Protein AF-A0A931HJ89-F1 (afdb_monomer_lite)

Structure (mmCIF, N/CA/C/O backbone):
data_AF-A0A931HJ89-F1
#
_entry.id   AF-A0A931HJ89-F1
#
loop_
_ato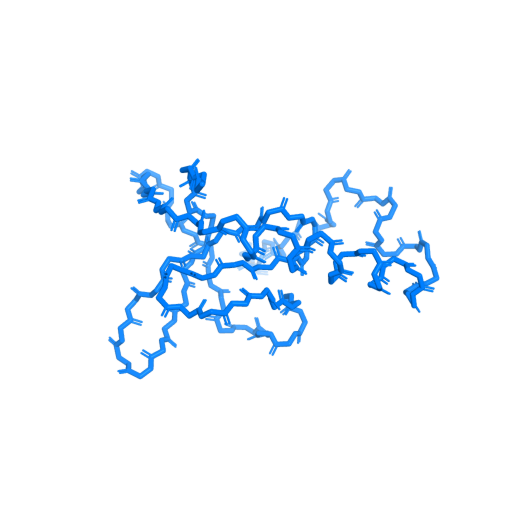m_site.group_PDB
_atom_site.id
_atom_site.type_symbol
_atom_site.label_atom_id
_atom_site.label_alt_id
_atom_site.label_comp_id
_atom_site.label_asym_id
_atom_site.label_entity_id
_atom_site.label_seq_id
_atom_site.pdbx_PDB_ins_code
_atom_site.Cartn_x
_atom_site.Cartn_y
_atom_site.Cartn_z
_atom_site.occupancy
_atom_site.B_iso_or_equiv
_atom_site.auth_seq_id
_atom_site.auth_comp_id
_atom_site.auth_asym_id
_atom_site.auth_atom_id
_atom_site.pdbx_PDB_model_num
ATOM 1 N N . MET A 1 1 ? -9.819 5.964 -12.951 1.00 80.69 1 MET A N 1
ATOM 2 C CA . MET A 1 1 ? -9.740 5.705 -11.499 1.00 80.69 1 MET A CA 1
ATOM 3 C C . MET A 1 1 ? -10.097 4.246 -11.298 1.00 80.69 1 MET A C 1
ATOM 5 O O . MET A 1 1 ? -11.020 3.782 -11.963 1.00 80.69 1 MET A O 1
ATOM 9 N N . ILE A 1 2 ? -9.408 3.530 -10.410 1.00 81.56 2 ILE A N 1
ATOM 10 C CA . ILE A 1 2 ? -9.686 2.116 -10.115 1.00 81.56 2 ILE A CA 1
ATOM 11 C C . ILE A 1 2 ? -10.160 1.949 -8.673 1.00 81.56 2 ILE A C 1
ATOM 13 O O . ILE A 1 2 ? -9.746 2.700 -7.794 1.00 81.56 2 ILE A O 1
ATOM 17 N N . LYS A 1 3 ? -11.020 0.961 -8.423 1.00 86.38 3 LYS A N 1
ATOM 18 C CA . LYS A 1 3 ? -11.432 0.575 -7.071 1.00 86.38 3 LYS A CA 1
ATOM 19 C C . LYS A 1 3 ? -10.625 -0.641 -6.639 1.00 86.38 3 LYS A C 1
ATOM 21 O O . LYS A 1 3 ? -10.535 -1.601 -7.400 1.00 86.38 3 LYS A O 1
ATOM 26 N N . VAL A 1 4 ? -10.069 -0.602 -5.434 1.00 84.44 4 VAL A N 1
ATOM 27 C CA . VAL A 1 4 ? -9.220 -1.674 -4.902 1.00 84.44 4 VAL A CA 1
ATOM 28 C C . VAL A 1 4 ? -9.618 -2.049 -3.485 1.00 84.44 4 VAL A C 1
ATOM 30 O O . VAL A 1 4 ? -10.179 -1.232 -2.750 1.00 84.44 4 VAL A O 1
ATOM 33 N N . ASP A 1 5 ? -9.306 -3.283 -3.099 1.00 88.75 5 ASP A N 1
ATOM 34 C CA . ASP A 1 5 ? -9.353 -3.708 -1.705 1.00 88.75 5 ASP A CA 1
ATOM 35 C C . ASP A 1 5 ? -8.119 -3.179 -0.959 1.00 88.75 5 ASP A C 1
ATOM 37 O O . ASP A 1 5 ? -6.985 -3.230 -1.448 1.00 88.75 5 ASP A O 1
ATOM 41 N N . ALA A 1 6 ? -8.340 -2.675 0.251 1.00 89.62 6 ALA A N 1
ATOM 42 C CA . ALA A 1 6 ? -7.268 -2.349 1.172 1.00 89.62 6 ALA A CA 1
ATOM 43 C C . ALA A 1 6 ? -6.614 -3.643 1.670 1.00 89.62 6 ALA A C 1
ATOM 45 O O . ALA A 1 6 ? -7.287 -4.598 2.054 1.00 89.62 6 ALA A O 1
ATOM 46 N N . THR A 1 7 ? -5.287 -3.659 1.688 1.00 87.81 7 THR A N 1
ATOM 47 C CA . THR A 1 7 ? -4.483 -4.780 2.190 1.00 87.81 7 THR A CA 1
ATOM 48 C C . THR A 1 7 ? -3.882 -4.462 3.557 1.00 87.81 7 THR A C 1
ATOM 50 O O . THR A 1 7 ? -3.677 -5.357 4.381 1.00 87.81 7 THR A O 1
ATOM 53 N N . HIS A 1 8 ? -3.641 -3.178 3.827 1.00 89.38 8 HIS A N 1
ATOM 54 C CA . HIS A 1 8 ? -3.026 -2.682 5.050 1.00 89.38 8 HIS A CA 1
ATOM 55 C C . HIS A 1 8 ? -3.743 -1.423 5.554 1.00 89.38 8 HIS A C 1
ATOM 57 O O . HIS A 1 8 ? -4.574 -0.818 4.872 1.00 89.38 8 HIS A O 1
ATOM 63 N N . ILE A 1 9 ? -3.398 -1.033 6.773 1.00 89.56 9 ILE A N 1
ATOM 64 C CA . ILE A 1 9 ? -3.752 0.232 7.401 1.00 89.56 9 ILE A CA 1
ATOM 65 C C . ILE A 1 9 ? -2.481 0.895 7.918 1.00 89.56 9 ILE A C 1
ATOM 67 O O . ILE A 1 9 ? -1.559 0.219 8.375 1.00 89.56 9 ILE A O 1
ATOM 71 N N . THR A 1 10 ? -2.428 2.216 7.861 1.00 88.44 10 THR A N 1
ATOM 72 C CA . THR A 1 10 ? -1.379 3.005 8.510 1.00 88.44 10 THR A CA 1
ATOM 73 C C . THR A 1 10 ? -2.013 4.092 9.360 1.00 88.44 10 THR A C 1
ATOM 75 O O . THR A 1 10 ? -3.128 4.528 9.076 1.00 88.44 10 THR A O 1
ATOM 78 N N . THR A 1 11 ? -1.330 4.509 10.422 1.00 83.31 11 THR A N 1
ATOM 79 C CA . THR A 1 11 ? -1.775 5.633 11.246 1.00 83.31 11 THR A CA 1
ATOM 80 C C . THR A 1 11 ? -0.965 6.856 10.862 1.00 83.31 11 THR A C 1
ATOM 82 O O . THR A 1 11 ? 0.247 6.889 11.071 1.00 83.31 11 THR A O 1
ATOM 85 N N . HIS A 1 12 ? -1.629 7.875 10.328 1.00 71.25 12 HIS A N 1
ATOM 86 C CA . HIS A 1 12 ? -0.996 9.153 10.038 1.00 71.25 12 HIS A CA 1
ATOM 87 C C . HIS A 1 12 ? -1.728 10.259 10.791 1.00 71.25 12 HIS A C 1
ATOM 89 O O . HIS A 1 12 ? -2.932 10.424 10.631 1.00 71.25 12 HIS A O 1
ATOM 95 N N . LEU A 1 13 ? -1.002 10.995 11.640 1.00 63.88 13 LEU A N 1
ATOM 96 C CA . LEU A 1 13 ? -1.518 12.149 12.392 1.00 63.88 13 LEU A CA 1
ATOM 97 C C . LEU A 1 13 ? -2.902 11.911 13.032 1.00 63.88 13 LEU A C 1
ATOM 99 O O . LEU A 1 13 ? -3.751 12.791 12.990 1.00 63.88 13 LEU A O 1
ATOM 103 N N . THR A 1 14 ? -3.101 10.737 13.648 1.00 67.00 14 THR A N 1
ATOM 104 C CA . THR A 1 14 ? -4.326 10.257 14.336 1.00 67.00 14 THR A CA 1
ATOM 105 C C . THR A 1 14 ? -5.419 9.609 13.478 1.00 67.00 14 THR A C 1
ATOM 107 O O . THR A 1 14 ? -6.339 9.017 14.042 1.00 67.00 14 THR A O 1
ATOM 110 N N . GLU A 1 15 ? -5.293 9.597 12.151 1.00 79.88 15 GLU A N 1
ATOM 111 C CA . GLU A 1 15 ? -6.261 8.939 11.268 1.00 79.88 15 GLU A CA 1
ATOM 112 C C . GLU A 1 15 ? -5.760 7.578 10.774 1.00 79.88 15 GLU A C 1
ATOM 114 O O . GLU A 1 15 ? -4.586 7.400 10.434 1.00 79.88 15 GLU A O 1
ATOM 119 N N . ASN A 1 16 ? -6.675 6.604 10.727 1.00 85.50 16 ASN A N 1
ATOM 120 C CA . ASN A 1 16 ? -6.426 5.320 10.082 1.00 85.50 16 ASN A CA 1
ATOM 121 C C . ASN A 1 16 ? -6.620 5.471 8.579 1.00 85.50 16 ASN A C 1
ATOM 123 O O . ASN A 1 16 ? -7.738 5.678 8.107 1.00 85.50 16 ASN A O 1
ATOM 127 N N . VAL A 1 17 ? -5.536 5.300 7.841 1.00 90.31 17 VAL A N 1
ATOM 128 C CA . VAL A 1 17 ? -5.504 5.428 6.391 1.00 90.31 17 VAL A CA 1
ATOM 129 C C . VAL A 1 17 ? -5.440 4.043 5.778 1.00 90.31 17 VAL A C 1
ATOM 131 O O . VAL A 1 17 ? -4.626 3.207 6.179 1.00 90.31 17 VAL A O 1
ATOM 134 N N . LEU A 1 18 ? -6.321 3.796 4.811 1.00 91.81 18 LEU A N 1
ATOM 135 C CA . LEU A 1 18 ? -6.323 2.552 4.057 1.00 91.81 18 LEU A CA 1
ATOM 136 C C . LEU A 1 18 ? -5.150 2.534 3.089 1.00 91.81 18 LEU A C 1
ATOM 138 O O . LEU A 1 18 ? -4.828 3.537 2.450 1.00 91.81 18 LEU A O 1
ATOM 142 N N . VAL A 1 19 ? -4.526 1.370 2.986 1.00 91.00 19 VAL A N 1
ATOM 143 C CA . VAL A 1 19 ? -3.369 1.148 2.133 1.00 91.00 19 VAL A CA 1
ATOM 144 C C . VAL A 1 19 ? -3.636 -0.072 1.268 1.00 91.00 19 VAL A C 1
ATOM 146 O O . VAL A 1 19 ? -4.075 -1.113 1.757 1.00 91.00 19 VAL A O 1
ATOM 149 N N . CYS A 1 20 ? -3.357 0.050 -0.022 1.00 90.00 20 CYS A N 1
ATOM 150 C CA . CYS A 1 20 ? -3.377 -1.047 -0.976 1.00 90.00 20 CYS A CA 1
ATOM 151 C C . CYS A 1 20 ? -1.953 -1.314 -1.455 1.00 90.00 20 CYS A C 1
ATOM 153 O O . CYS A 1 20 ? -1.213 -0.390 -1.787 1.00 90.00 20 CYS A O 1
ATOM 155 N N . GLU A 1 21 ? -1.576 -2.584 -1.508 1.00 89.44 21 GLU A N 1
ATOM 156 C CA . GLU A 1 21 ? -0.340 -3.023 -2.145 1.00 89.44 21 GLU A CA 1
ATOM 157 C C . GLU A 1 21 ? -0.664 -3.355 -3.605 1.00 89.44 21 GLU A C 1
ATOM 159 O O . GLU A 1 21 ? -1.168 -4.437 -3.900 1.00 89.44 21 GLU A O 1
ATOM 164 N N . LEU A 1 22 ? -0.446 -2.393 -4.509 1.00 84.56 22 LEU A N 1
ATOM 165 C CA . LEU A 1 22 ? -0.766 -2.548 -5.937 1.00 84.56 22 LEU A CA 1
ATOM 166 C C . LEU A 1 22 ? 0.253 -3.417 -6.675 1.00 84.56 22 LEU A C 1
ATOM 168 O O . LEU A 1 22 ? -0.097 -4.150 -7.597 1.00 84.56 22 LEU A O 1
ATOM 172 N N . TYR A 1 23 ? 1.516 -3.310 -6.275 1.00 83.50 23 TYR A N 1
ATOM 173 C CA . TYR A 1 23 ? 2.613 -4.142 -6.753 1.00 83.50 23 TYR A CA 1
ATOM 174 C C . TYR A 1 23 ? 3.407 -4.621 -5.542 1.00 83.50 23 TYR A C 1
ATOM 176 O O . TYR A 1 23 ? 3.386 -3.941 -4.515 1.00 83.50 23 TYR A O 1
ATOM 184 N N . PRO A 1 24 ? 4.145 -5.735 -5.654 1.00 78.75 24 PRO A N 1
ATOM 185 C CA . PRO A 1 24 ? 5.021 -6.206 -4.591 1.00 78.75 24 PRO A CA 1
ATOM 186 C C . PRO A 1 24 ? 5.869 -5.086 -3.984 1.00 78.75 24 PRO A C 1
ATOM 188 O O . PRO A 1 24 ? 6.674 -4.469 -4.682 1.00 78.75 24 PRO A O 1
ATOM 191 N N . GLY A 1 25 ? 5.679 -4.813 -2.693 1.00 79.12 25 GLY A N 1
ATOM 192 C CA . GLY A 1 25 ? 6.415 -3.784 -1.962 1.00 79.12 25 GLY A CA 1
ATOM 193 C C . GLY A 1 25 ? 6.087 -2.337 -2.349 1.00 79.12 25 GLY A C 1
ATOM 194 O O . GLY A 1 25 ? 6.783 -1.439 -1.879 1.00 79.12 25 GLY A O 1
ATOM 195 N N . VAL A 1 26 ? 5.057 -2.089 -3.164 1.00 86.50 26 VAL A N 1
ATOM 196 C CA . VAL A 1 26 ? 4.588 -0.749 -3.549 1.00 86.50 26 VAL A CA 1
ATOM 197 C C . VAL A 1 26 ? 3.190 -0.509 -3.001 1.00 86.50 26 VAL A C 1
ATOM 199 O O . VAL A 1 26 ? 2.215 -1.157 -3.381 1.00 86.50 26 VAL A O 1
ATOM 202 N N . LEU A 1 27 ? 3.109 0.474 -2.119 1.00 89.12 27 LEU A N 1
ATOM 203 C CA . LEU A 1 27 ? 1.944 0.838 -1.341 1.00 89.12 27 LEU A CA 1
ATOM 204 C C . LEU A 1 27 ? 1.334 2.129 -1.882 1.00 89.12 27 LEU A C 1
ATOM 206 O O . LEU A 1 27 ? 2.043 3.102 -2.140 1.00 89.12 27 LEU A O 1
ATOM 210 N N . VAL A 1 28 ? 0.014 2.150 -2.008 1.00 90.75 28 VAL A N 1
ATOM 211 C CA . VAL A 1 28 ? -0.773 3.341 -2.335 1.00 90.75 28 VAL A CA 1
ATOM 212 C C . VAL A 1 28 ? -1.781 3.579 -1.223 1.00 90.75 28 VAL A C 1
ATOM 214 O O . VAL A 1 28 ? -2.380 2.632 -0.712 1.00 90.75 28 VAL A O 1
ATOM 217 N N . LEU A 1 29 ? -1.929 4.837 -0.822 1.00 90.69 29 LEU A N 1
ATOM 218 C CA . LEU A 1 29 ? -2.759 5.253 0.303 1.00 90.69 29 LEU A CA 1
ATOM 219 C C . LEU A 1 29 ? -4.016 5.947 -0.223 1.00 90.69 29 LEU A C 1
ATOM 221 O O . LEU A 1 29 ? -3.962 6.655 -1.222 1.00 90.69 29 LEU A O 1
ATOM 225 N N . ASP A 1 30 ? -5.130 5.781 0.483 1.00 88.12 30 ASP A N 1
ATOM 226 C CA . ASP A 1 30 ? -6.417 6.390 0.119 1.00 88.12 30 ASP A CA 1
ATOM 227 C C . ASP A 1 30 ? -6.371 7.928 0.125 1.00 88.12 30 ASP A C 1
ATOM 229 O O . ASP A 1 30 ? -6.817 8.595 -0.806 1.00 88.12 30 ASP A O 1
ATOM 233 N N . THR A 1 31 ? -5.755 8.510 1.154 1.00 84.06 31 THR A N 1
ATOM 234 C CA . THR A 1 31 ? -5.782 9.960 1.389 1.00 84.06 31 THR A CA 1
ATOM 235 C C . THR A 1 31 ? -4.509 10.689 0.961 1.00 84.06 31 THR A C 1
ATOM 237 O O . THR A 1 31 ? -4.492 11.920 0.956 1.00 84.06 31 THR A O 1
ATOM 240 N N . TYR A 1 32 ? -3.450 9.965 0.574 1.00 83.06 32 TYR A N 1
ATOM 241 C CA . TYR A 1 32 ? -2.160 10.562 0.220 1.00 83.06 32 TYR A CA 1
ATOM 242 C C . TYR A 1 32 ? -1.808 10.337 -1.247 1.00 83.06 32 TYR A C 1
ATOM 244 O O . TYR A 1 32 ? -1.832 9.202 -1.721 1.00 83.06 32 TYR A O 1
ATOM 252 N N . PRO A 1 33 ? -1.429 11.401 -1.976 1.00 83.88 33 PRO A N 1
ATOM 253 C CA . PRO A 1 33 ? -1.010 11.258 -3.354 1.00 83.88 33 PRO A CA 1
ATOM 254 C C . PRO A 1 33 ? 0.335 10.538 -3.448 1.00 83.88 33 PRO A C 1
ATOM 256 O O . PRO A 1 33 ? 1.300 10.898 -2.774 1.00 83.88 33 PRO A O 1
ATOM 259 N N . GLY A 1 34 ? 0.404 9.575 -4.364 1.00 84.81 34 GLY A N 1
ATOM 260 C CA . GLY A 1 34 ? 1.643 8.918 -4.764 1.00 84.81 34 GLY A CA 1
ATOM 261 C C . GLY A 1 34 ? 1.701 7.443 -4.388 1.00 84.81 34 GLY A C 1
ATOM 262 O O . GLY A 1 34 ? 0.755 6.866 -3.858 1.00 84.81 34 GLY A O 1
ATOM 263 N N . ALA A 1 35 ? 2.839 6.838 -4.713 1.00 85.25 35 ALA A N 1
ATOM 264 C CA . ALA A 1 35 ? 3.151 5.459 -4.390 1.00 85.25 35 ALA A CA 1
ATOM 265 C C . ALA A 1 35 ? 4.431 5.412 -3.558 1.00 85.25 35 ALA A C 1
ATOM 267 O O . ALA A 1 35 ? 5.391 6.133 -3.836 1.00 85.25 35 ALA A O 1
ATOM 268 N N . PHE A 1 36 ? 4.435 4.551 -2.553 1.00 84.94 36 PHE A N 1
ATOM 269 C CA . PHE A 1 36 ? 5.483 4.464 -1.549 1.00 84.94 36 PHE A CA 1
ATOM 270 C C . PHE A 1 36 ? 6.030 3.050 -1.521 1.00 84.94 36 PHE A C 1
ATOM 272 O O . PHE A 1 36 ? 5.279 2.081 -1.596 1.00 84.94 36 PHE A O 1
ATOM 279 N N . LEU A 1 37 ? 7.341 2.902 -1.383 1.00 82.81 37 LEU A N 1
ATOM 280 C CA . LEU A 1 37 ? 7.912 1.589 -1.130 1.00 82.81 37 LEU A CA 1
ATOM 281 C C . LEU A 1 37 ? 7.614 1.184 0.314 1.00 82.81 37 LEU A C 1
ATOM 283 O O . LEU A 1 37 ? 7.727 1.994 1.235 1.00 82.81 37 LEU A O 1
ATOM 287 N N . ALA A 1 38 ? 7.299 -0.089 0.539 1.00 81.69 38 ALA A N 1
ATOM 288 C CA . ALA A 1 38 ? 7.092 -0.625 1.882 1.00 81.69 38 ALA A CA 1
ATOM 289 C C . ALA A 1 38 ? 8.305 -0.357 2.796 1.00 81.69 38 ALA A C 1
ATOM 291 O O . ALA A 1 38 ? 8.147 -0.062 3.978 1.00 81.69 38 ALA A O 1
ATOM 292 N N . THR A 1 39 ? 9.518 -0.349 2.232 1.00 79.06 39 THR A N 1
ATOM 293 C CA . THR A 1 39 ? 10.761 0.001 2.938 1.00 79.06 39 THR A CA 1
ATOM 294 C C . THR A 1 39 ? 10.821 1.456 3.404 1.00 79.06 39 THR A C 1
ATOM 296 O O . THR A 1 39 ? 11.455 1.731 4.417 1.00 79.06 39 THR A O 1
ATOM 299 N N . GLN A 1 40 ? 10.162 2.384 2.703 1.00 78.25 40 GLN A N 1
ATOM 300 C CA . GLN A 1 40 ? 10.072 3.793 3.103 1.00 78.25 40 GLN A CA 1
ATOM 301 C C . GLN A 1 40 ? 9.061 3.994 4.235 1.00 78.25 40 GLN A C 1
ATOM 303 O O . GLN A 1 40 ? 9.246 4.859 5.084 1.00 78.25 40 GLN A O 1
ATOM 308 N N . MET A 1 41 ? 7.995 3.192 4.245 1.00 74.56 41 MET A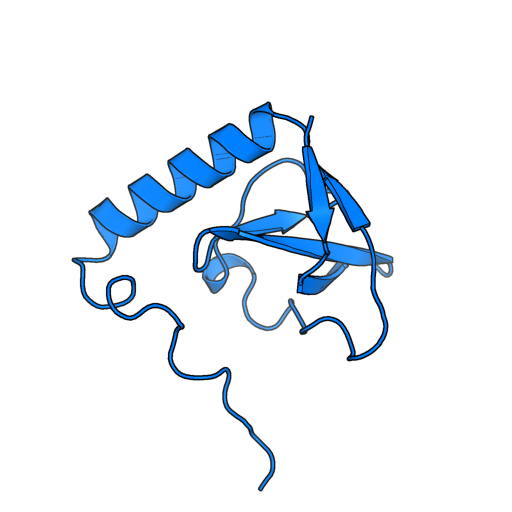 N 1
ATOM 309 C CA . MET A 1 41 ? 6.922 3.272 5.241 1.00 74.56 41 MET A CA 1
ATOM 310 C C . MET A 1 41 ? 7.292 2.548 6.546 1.00 74.56 41 MET A C 1
ATOM 312 O O . MET A 1 41 ? 6.798 2.908 7.617 1.00 74.56 41 MET A O 1
ATOM 316 N N . GLY A 1 42 ? 8.194 1.564 6.479 1.00 70.38 42 GLY A N 1
ATOM 317 C CA . GLY A 1 42 ? 8.694 0.832 7.641 1.00 70.38 42 GLY A CA 1
ATOM 318 C C . GLY A 1 42 ? 7.582 0.082 8.385 1.00 70.38 42 GLY A C 1
ATOM 319 O O . GLY A 1 42 ? 6.631 -0.406 7.780 1.00 70.38 42 GLY A O 1
ATOM 320 N N . GLY A 1 43 ? 7.686 0.010 9.716 1.00 69.75 43 GLY A N 1
ATOM 321 C CA . GLY A 1 43 ? 6.688 -0.634 10.585 1.00 69.75 43 GLY A CA 1
ATOM 322 C C . GLY A 1 43 ? 5.391 0.160 10.791 1.00 69.75 43 GLY A C 1
ATOM 323 O O . GLY A 1 4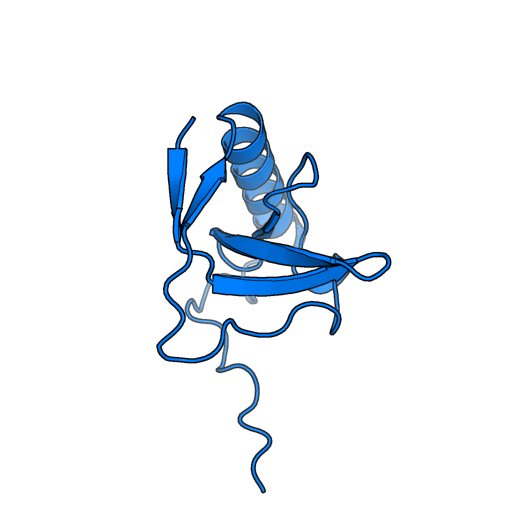3 ? 4.565 -0.245 11.602 1.00 69.75 43 GLY A O 1
ATOM 324 N N . ASN A 1 44 ? 5.199 1.283 10.089 1.00 77.06 44 ASN A N 1
ATOM 325 C CA . ASN A 1 44 ? 4.011 2.131 10.241 1.00 77.06 44 ASN A CA 1
ATOM 326 C C . ASN A 1 44 ? 2.784 1.594 9.489 1.00 77.06 44 ASN A C 1
ATOM 328 O O . ASN A 1 44 ? 1.691 2.145 9.617 1.00 77.06 44 ASN A O 1
ATOM 332 N N . VAL A 1 45 ? 2.947 0.534 8.695 1.00 84.12 45 VAL A N 1
ATOM 333 C CA . VAL A 1 45 ? 1.859 -0.182 8.025 1.00 84.12 45 VAL A CA 1
ATOM 334 C C . VAL A 1 45 ? 1.601 -1.512 8.709 1.00 84.12 45 VAL A C 1
ATOM 336 O O . VAL A 1 45 ? 2.492 -2.342 8.857 1.00 84.12 45 VAL A O 1
ATOM 339 N N . THR A 1 46 ? 0.351 -1.724 9.098 1.00 86.31 46 THR A N 1
ATOM 340 C CA . THR A 1 46 ? -0.135 -2.968 9.695 1.00 86.31 46 THR A CA 1
ATOM 341 C C . THR A 1 46 ? -1.092 -3.641 8.726 1.00 86.31 46 THR A C 1
ATOM 343 O O . THR A 1 46 ? -1.853 -2.966 8.038 1.00 86.31 46 THR A O 1
ATOM 346 N N . LYS A 1 47 ? -1.089 -4.974 8.655 1.00 84.69 47 LYS A N 1
ATOM 347 C CA . LYS A 1 47 ? -2.082 -5.696 7.848 1.00 84.69 47 LYS A CA 1
ATOM 348 C C . LYS A 1 47 ? -3.499 -5.351 8.284 1.00 84.69 47 LYS A C 1
ATOM 350 O O . LYS A 1 47 ? -3.776 -5.211 9.476 1.00 84.69 47 LYS A O 1
ATOM 355 N N . LEU A 1 48 ? -4.396 -5.250 7.309 1.00 84.75 48 LEU A N 1
ATOM 356 C CA . LEU A 1 48 ? -5.809 -5.055 7.587 1.00 84.75 48 LEU A CA 1
ATOM 357 C C . LEU A 1 48 ? -6.340 -6.277 8.369 1.00 84.75 48 LEU A C 1
ATOM 359 O O . LEU A 1 48 ? -6.064 -7.413 7.968 1.00 84.75 48 LEU A O 1
ATOM 363 N N . PRO A 1 49 ? -7.063 -6.084 9.490 1.00 82.56 49 PRO A N 1
ATOM 364 C CA . PRO A 1 49 ? -7.586 -7.195 10.274 1.00 82.56 49 PRO A CA 1
ATOM 365 C C . PRO A 1 49 ? -8.490 -8.112 9.448 1.00 82.56 49 PRO A C 1
ATOM 367 O O . PRO A 1 49 ? -9.308 -7.651 8.648 1.00 82.56 49 PRO A O 1
ATOM 370 N N . VAL A 1 50 ? -8.374 -9.420 9.681 1.00 81.06 50 VAL A N 1
ATOM 371 C CA . VAL A 1 50 ? -9.198 -10.431 9.004 1.00 81.06 50 VAL A CA 1
ATOM 372 C C . VAL A 1 50 ? -10.683 -10.129 9.229 1.00 81.06 50 VAL A C 1
ATOM 374 O O . VAL A 1 50 ? -11.105 -9.835 10.345 1.00 81.06 50 VAL A O 1
ATOM 377 N N . GLY A 1 51 ? -11.473 -10.188 8.155 1.00 77.94 51 GLY A N 1
ATOM 378 C CA . GLY A 1 51 ? -12.911 -9.905 8.185 1.00 77.94 51 GLY A CA 1
ATOM 379 C C . GLY A 1 51 ? -13.279 -8.427 8.022 1.00 77.94 51 GLY A C 1
ATOM 380 O O . GLY A 1 51 ? -14.455 -8.124 7.840 1.00 77.94 51 GLY A O 1
ATOM 381 N N . GLN A 1 52 ? -12.311 -7.505 8.017 1.00 78.94 52 GLN A N 1
ATOM 382 C CA . GLN A 1 52 ? -12.563 -6.113 7.647 1.00 78.94 52 GLN A CA 1
ATOM 383 C C . GLN A 1 52 ? -12.281 -5.905 6.161 1.00 78.94 52 GLN A C 1
ATOM 385 O O . GLN A 1 52 ? -11.204 -5.451 5.798 1.00 78.94 52 GLN A O 1
ATOM 390 N N . GLN A 1 53 ? -13.242 -6.213 5.288 1.00 81.69 53 GLN A N 1
ATOM 391 C CA . GLN A 1 53 ? -13.118 -5.834 3.881 1.00 81.69 53 GLN A CA 1
ATOM 392 C C . GLN A 1 53 ? -13.395 -4.336 3.735 1.00 81.69 53 GLN A C 1
ATOM 394 O O . GLN A 1 53 ? -14.490 -3.859 4.035 1.00 81.69 53 GLN A O 1
ATOM 399 N N . ARG A 1 54 ? -12.388 -3.582 3.294 1.00 89.38 54 ARG A N 1
ATOM 400 C CA . ARG A 1 54 ? -12.501 -2.147 3.030 1.00 89.38 54 ARG A CA 1
ATOM 401 C C . ARG A 1 54 ? -11.978 -1.866 1.636 1.00 89.38 54 ARG A C 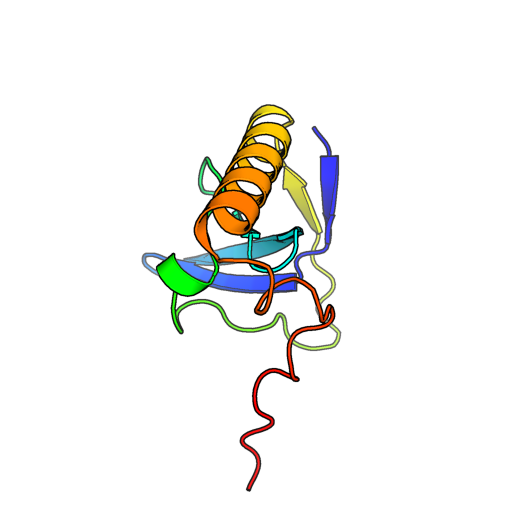1
ATOM 403 O O . ARG A 1 54 ? -10.939 -2.393 1.258 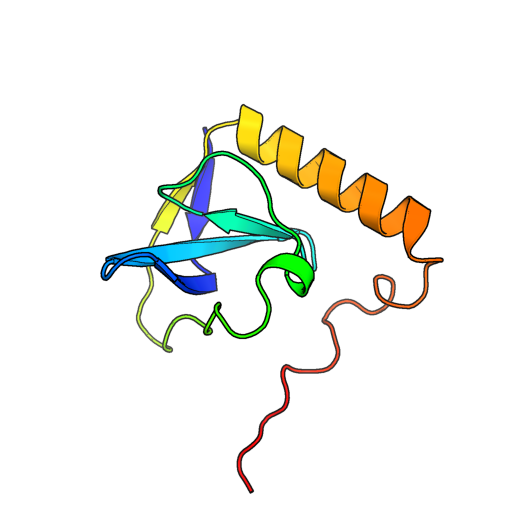1.00 89.38 54 ARG A O 1
ATOM 410 N N . THR A 1 55 ? -12.686 -1.028 0.893 1.00 88.44 55 THR A N 1
ATOM 411 C CA . THR A 1 55 ? -12.299 -0.644 -0.466 1.00 88.44 55 THR A CA 1
ATOM 412 C C . THR A 1 55 ? -12.140 0.854 -0.564 1.00 88.44 55 THR A C 1
ATOM 414 O O . THR A 1 55 ? -12.939 1.576 0.032 1.00 88.44 55 THR A O 1
ATOM 417 N N . PHE A 1 56 ? -11.207 1.302 -1.391 1.00 88.38 56 PHE A N 1
ATOM 418 C CA . PHE A 1 56 ? -11.051 2.712 -1.725 1.00 88.38 56 PHE A CA 1
ATOM 419 C C . PHE A 1 56 ? -10.699 2.891 -3.202 1.00 88.38 56 PHE A C 1
ATOM 421 O O . PHE A 1 56 ? -10.460 1.916 -3.925 1.00 88.38 56 PHE A O 1
ATOM 428 N N . SER A 1 57 ? -10.748 4.137 -3.664 1.00 87.44 57 SER A N 1
ATOM 429 C CA . SER A 1 57 ? -10.538 4.479 -5.066 1.00 87.44 57 SER A CA 1
ATOM 430 C C . SER A 1 57 ? -9.178 5.129 -5.264 1.00 87.44 57 SER A C 1
ATOM 432 O O . SER A 1 57 ? -8.838 6.086 -4.580 1.00 87.44 57 SER A O 1
ATOM 434 N N . ILE A 1 58 ? -8.432 4.651 -6.255 1.00 83.81 58 ILE A N 1
ATOM 435 C CA . ILE A 1 58 ? -7.111 5.166 -6.609 1.00 83.81 58 ILE A CA 1
ATOM 436 C C . ILE A 1 58 ? -7.200 5.893 -7.962 1.00 83.81 58 ILE A C 1
ATOM 438 O O . ILE A 1 58 ? -7.644 5.298 -8.954 1.00 83.81 58 ILE A O 1
ATOM 442 N N . PRO A 1 59 ? -6.800 7.177 -8.047 1.00 86.12 59 PRO A N 1
ATOM 443 C CA . PRO A 1 59 ? -6.677 7.899 -9.314 1.00 86.12 59 PRO A CA 1
ATOM 444 C C . PRO A 1 59 ? -5.675 7.234 -10.269 1.00 86.12 59 PRO A C 1
ATOM 446 O O . PRO A 1 59 ? -4.636 6.751 -9.828 1.00 86.12 59 PRO A O 1
ATOM 449 N N . ASP A 1 60 ? -5.924 7.282 -11.582 1.00 81.19 60 ASP A N 1
ATOM 450 C CA . ASP A 1 60 ? -5.070 6.593 -12.574 1.00 81.19 60 ASP A CA 1
ATOM 451 C C . ASP A 1 60 ? -3.611 7.069 -12.528 1.00 81.19 60 ASP A C 1
ATOM 453 O O . ASP A 1 60 ? -2.692 6.261 -12.600 1.00 81.19 60 ASP A O 1
ATOM 457 N N . VAL A 1 61 ? -3.390 8.361 -12.265 1.00 81.44 61 VAL A N 1
ATOM 458 C CA . VAL A 1 61 ? -2.045 8.934 -12.085 1.00 81.44 61 VAL A CA 1
ATOM 459 C C . VAL A 1 61 ? -1.258 8.274 -10.943 1.00 81.44 61 VAL A C 1
ATOM 461 O O . VAL A 1 61 ? -0.040 8.129 -11.025 1.00 81.44 61 VAL A O 1
ATOM 464 N N . GLN A 1 62 ? -1.930 7.827 -9.878 1.00 83.06 62 GLN A N 1
ATOM 465 C CA . GLN A 1 62 ? -1.269 7.103 -8.790 1.00 83.06 62 GLN A CA 1
ATOM 466 C C . GLN A 1 62 ? -0.973 5.652 -9.180 1.00 83.06 62 GLN A C 1
ATOM 468 O O . GLN A 1 62 ? 0.057 5.115 -8.777 1.00 83.06 62 GLN A O 1
ATOM 473 N N . VAL A 1 63 ? -1.827 5.031 -10.001 1.00 81.25 63 VAL A N 1
ATOM 474 C CA . VAL A 1 63 ? -1.584 3.690 -10.559 1.00 81.25 63 VAL A CA 1
ATOM 475 C C . VAL A 1 63 ? -0.346 3.703 -11.458 1.00 81.25 63 VAL A C 1
ATOM 477 O O . VAL A 1 63 ? 0.523 2.838 -11.337 1.00 81.25 63 VAL A O 1
ATOM 480 N N . GLU A 1 64 ? -0.230 4.714 -12.319 1.00 84.12 64 GLU A N 1
ATOM 481 C CA . GLU A 1 64 ? 0.943 4.935 -13.170 1.00 84.12 64 GLU A CA 1
ATOM 482 C C . GLU A 1 64 ? 2.203 5.198 -12.336 1.00 84.12 64 GLU A C 1
ATOM 484 O O . GLU A 1 64 ? 3.248 4.586 -12.576 1.00 84.12 64 GLU A O 1
ATOM 489 N N . GLY A 1 65 ? 2.093 6.042 -11.303 1.00 82.88 65 GLY A N 1
ATOM 490 C CA . GLY A 1 65 ? 3.173 6.302 -10.351 1.00 82.88 65 GLY A CA 1
ATOM 491 C C . GLY A 1 65 ? 3.644 5.040 -9.622 1.00 82.88 65 GLY A C 1
ATOM 492 O O . GLY A 1 65 ? 4.848 4.807 -9.510 1.00 82.88 65 GLY A O 1
ATOM 493 N N . ALA A 1 66 ? 2.717 4.178 -9.197 1.00 83.00 66 ALA A N 1
ATOM 494 C CA . ALA A 1 66 ? 3.030 2.896 -8.569 1.00 83.00 66 ALA A CA 1
ATOM 495 C C . ALA A 1 66 ? 3.754 1.943 -9.529 1.00 83.00 66 ALA A C 1
ATOM 497 O O . ALA A 1 66 ? 4.750 1.323 -9.152 1.00 83.00 66 ALA A O 1
ATOM 498 N N . ALA A 1 67 ? 3.314 1.874 -10.788 1.00 82.06 67 ALA A N 1
ATOM 499 C CA . ALA A 1 67 ? 3.972 1.064 -11.809 1.00 82.06 67 ALA A CA 1
ATOM 500 C C . ALA A 1 67 ? 5.404 1.551 -12.096 1.00 82.06 67 ALA A C 1
ATOM 502 O O . ALA A 1 67 ? 6.321 0.740 -12.250 1.00 82.06 67 ALA A O 1
ATOM 503 N N . ALA A 1 68 ? 5.618 2.869 -12.146 1.00 83.00 68 ALA A N 1
ATOM 504 C CA . ALA A 1 68 ? 6.943 3.459 -12.316 1.00 83.00 68 ALA A CA 1
ATOM 505 C C . ALA A 1 68 ? 7.854 3.185 -11.107 1.00 83.00 68 ALA A C 1
ATOM 507 O O . ALA A 1 68 ? 9.000 2.768 -11.285 1.00 83.00 68 ALA A O 1
ATOM 508 N N . ALA A 1 69 ? 7.338 3.348 -9.884 1.00 82.75 69 ALA A N 1
ATOM 509 C CA . ALA A 1 69 ? 8.065 3.039 -8.654 1.00 82.75 69 ALA A CA 1
ATOM 510 C C . ALA A 1 69 ? 8.489 1.564 -8.603 1.00 82.75 69 ALA A C 1
ATOM 512 O O . ALA A 1 69 ? 9.646 1.270 -8.305 1.00 82.75 69 ALA A O 1
ATOM 513 N N . TYR A 1 70 ? 7.592 0.647 -8.980 1.00 82.06 70 TYR A N 1
ATOM 514 C CA . TYR A 1 70 ? 7.891 -0.782 -9.049 1.00 82.06 70 TYR A CA 1
ATOM 515 C C . TYR A 1 70 ? 8.997 -1.097 -10.066 1.00 82.06 70 TYR A C 1
ATOM 517 O O . TYR A 1 70 ? 9.969 -1.777 -9.739 1.00 82.06 70 TYR A O 1
ATOM 525 N N . LYS A 1 71 ? 8.904 -0.553 -11.287 1.00 80.38 71 LYS A N 1
ATOM 526 C CA . LYS A 1 71 ? 9.939 -0.726 -12.323 1.00 80.38 71 LYS A CA 1
ATOM 527 C C . LYS A 1 71 ? 11.302 -0.214 -11.861 1.00 80.38 71 LYS A C 1
ATOM 529 O O . LYS A 1 71 ? 12.307 -0.896 -12.049 1.00 80.38 71 LYS A O 1
ATOM 534 N N . ASN A 1 72 ? 11.334 0.954 -11.222 1.00 82.94 72 ASN A N 1
ATOM 535 C CA . ASN A 1 72 ? 12.562 1.518 -10.670 1.00 82.94 72 ASN A CA 1
ATOM 536 C C . ASN A 1 72 ? 13.117 0.651 -9.534 1.00 82.94 72 ASN A C 1
ATOM 538 O O . ASN A 1 72 ? 14.326 0.435 -9.471 1.00 82.94 72 ASN A O 1
ATOM 542 N N . ALA A 1 73 ? 12.263 0.120 -8.656 1.00 75.19 73 ALA A N 1
ATOM 543 C CA . ALA A 1 73 ? 12.688 -0.790 -7.599 1.00 75.19 73 ALA A CA 1
ATOM 544 C C . ALA A 1 73 ? 13.303 -2.074 -8.177 1.00 75.19 73 ALA A C 1
ATOM 546 O O . ALA A 1 73 ? 14.385 -2.464 -7.752 1.00 75.19 73 ALA A O 1
ATOM 547 N N . LEU A 1 74 ? 12.688 -2.679 -9.199 1.00 73.00 74 LEU A N 1
ATOM 548 C CA . LEU A 1 74 ? 13.237 -3.849 -9.894 1.00 73.00 74 LEU A CA 1
ATOM 549 C C . LEU A 1 74 ? 14.595 -3.570 -10.548 1.00 73.00 74 LEU A C 1
ATOM 551 O O . LEU A 1 74 ? 15.510 -4.384 -10.427 1.00 73.00 74 LEU A O 1
ATOM 555 N N . ALA A 1 75 ? 14.729 -2.421 -11.216 1.00 74.56 75 ALA A N 1
ATOM 556 C CA . ALA A 1 75 ? 15.963 -2.027 -11.889 1.00 74.56 75 ALA A CA 1
ATOM 557 C C . ALA A 1 75 ? 17.123 -1.796 -10.905 1.00 74.56 75 ALA A C 1
ATOM 559 O O . ALA A 1 75 ? 18.266 -2.116 -11.220 1.00 74.56 75 ALA A O 1
ATOM 560 N N . ASN A 1 76 ? 16.832 -1.276 -9.709 1.00 67.69 76 ASN A N 1
ATOM 561 C CA . ASN A 1 76 ? 17.846 -0.954 -8.702 1.00 67.69 76 ASN A CA 1
ATOM 562 C C . ASN A 1 76 ? 18.125 -2.100 -7.712 1.00 67.69 76 ASN A C 1
ATOM 564 O O . ASN A 1 76 ? 19.216 -2.168 -7.155 1.00 67.69 76 ASN A O 1
ATOM 568 N N . ALA A 1 77 ? 17.171 -3.006 -7.476 1.00 60.66 77 ALA A N 1
ATOM 569 C CA . ALA A 1 77 ? 17.276 -4.035 -6.437 1.00 60.66 77 ALA A CA 1
ATOM 570 C C . ALA A 1 77 ? 18.006 -5.319 -6.866 1.00 60.66 77 ALA A C 1
ATOM 572 O O . ALA A 1 77 ? 18.030 -6.275 -6.093 1.00 60.66 77 ALA A O 1
ATOM 573 N N . GLY A 1 78 ? 18.578 -5.382 -8.074 1.00 52.22 78 GLY A N 1
ATOM 574 C CA . GLY A 1 78 ? 19.344 -6.551 -8.515 1.00 52.22 78 GLY A CA 1
ATOM 575 C C . GLY A 1 78 ? 18.571 -7.866 -8.349 1.00 52.22 78 GLY A C 1
ATOM 576 O O . GLY A 1 78 ? 19.042 -8.771 -7.677 1.00 52.22 78 GLY A O 1
ATOM 577 N N . SER A 1 79 ? 17.366 -7.957 -8.919 1.00 49.16 79 SER A N 1
ATOM 578 C CA . SER A 1 79 ? 16.595 -9.180 -9.229 1.00 49.16 79 SER A CA 1
ATOM 579 C C . SER A 1 79 ? 16.283 -10.235 -8.139 1.00 49.16 79 SER A C 1
ATOM 581 O O . SER A 1 79 ? 15.456 -11.105 -8.413 1.00 49.16 79 SER A O 1
ATOM 583 N N . VAL A 1 80 ? 16.853 -10.231 -6.931 1.00 45.69 80 VAL A N 1
ATOM 584 C CA . VAL A 1 80 ? 16.701 -11.379 -6.001 1.00 45.69 80 VAL A CA 1
ATOM 585 C C . VAL A 1 80 ? 15.586 -11.182 -4.968 1.00 45.69 80 VAL A C 1
ATOM 587 O O . VAL A 1 80 ? 14.906 -12.140 -4.624 1.00 45.69 80 VAL A O 1
ATOM 590 N N . LEU A 1 81 ? 15.308 -9.952 -4.523 1.00 45.97 81 LEU A N 1
ATOM 591 C CA . LEU A 1 81 ? 14.260 -9.704 -3.514 1.00 45.97 81 LEU A CA 1
ATOM 592 C C . LEU A 1 81 ? 12.832 -9.647 -4.083 1.00 45.97 81 LEU A C 1
ATOM 594 O O . LEU A 1 81 ? 11.871 -9.742 -3.328 1.00 45.97 81 LEU A O 1
ATOM 598 N N . TYR A 1 82 ? 12.693 -9.508 -5.404 1.00 44.41 82 TYR A N 1
ATOM 599 C CA . TYR A 1 82 ? 11.400 -9.372 -6.088 1.00 44.41 82 TYR A CA 1
ATOM 600 C C . TYR A 1 82 ? 11.065 -10.547 -7.026 1.00 44.41 82 TYR A C 1
ATOM 602 O O . TYR A 1 82 ? 9.995 -10.546 -7.630 1.00 44.41 82 TYR A O 1
ATOM 610 N N . SER A 1 83 ? 11.958 -11.537 -7.169 1.00 39.75 83 SER A N 1
ATOM 611 C CA . SER A 1 83 ? 11.744 -12.723 -8.021 1.00 39.75 83 SER A CA 1
ATOM 612 C C . SER A 1 83 ? 11.029 -13.875 -7.311 1.00 39.75 83 SER A C 1
ATOM 614 O O . SER A 1 83 ? 10.469 -14.743 -7.975 1.00 39.75 83 SER A O 1
ATOM 616 N N . SER A 1 84 ? 10.982 -13.871 -5.978 1.00 41.09 84 SER A N 1
ATOM 617 C CA . SER A 1 84 ? 10.147 -14.767 -5.179 1.00 41.09 84 SER A CA 1
ATOM 618 C C . SER A 1 84 ? 8.969 -13.985 -4.604 1.00 41.09 84 SER A C 1
ATOM 620 O O . SER A 1 84 ? 8.970 -13.555 -3.454 1.00 41.09 84 SER A O 1
ATOM 622 N N . TRP A 1 85 ? 7.951 -13.779 -5.441 1.00 39.19 85 TRP A N 1
ATOM 623 C CA . TRP A 1 85 ? 6.616 -13.454 -4.949 1.00 39.19 85 TRP A CA 1
ATOM 624 C C . TRP A 1 85 ? 5.855 -14.762 -4.676 1.00 39.19 85 TRP A C 1
ATOM 626 O O . TRP A 1 85 ? 5.854 -15.642 -5.541 1.00 39.19 85 TRP A O 1
ATOM 636 N N . PRO A 1 86 ? 5.193 -14.906 -3.513 1.00 46.44 86 PRO A N 1
ATOM 637 C CA . PRO A 1 86 ? 5.063 -13.921 -2.433 1.00 46.44 86 PRO A CA 1
ATOM 638 C C . PRO A 1 86 ? 6.373 -13.733 -1.641 1.00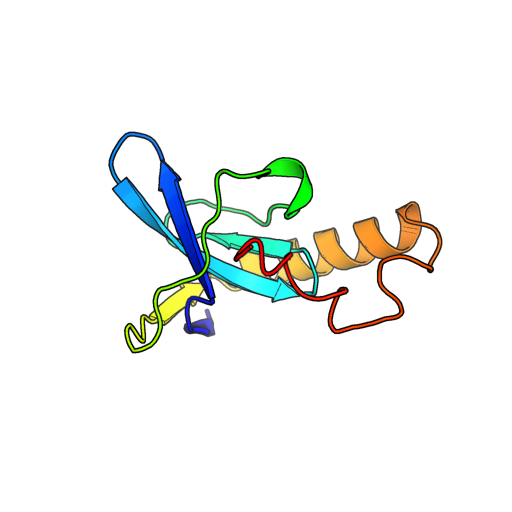 46.44 86 PRO A C 1
ATOM 640 O O . PRO A 1 86 ? 7.129 -14.699 -1.524 1.00 46.44 86 PRO A O 1
ATOM 643 N N . PRO A 1 87 ? 6.638 -12.541 -1.057 1.00 40.56 87 PRO A N 1
ATOM 644 C CA . PRO A 1 87 ? 7.749 -12.338 -0.141 1.00 40.56 87 PRO A CA 1
ATOM 645 C C . PRO A 1 87 ? 7.659 -13.378 0.978 1.00 40.56 87 PRO A C 1
ATOM 647 O O . PRO A 1 87 ? 6.544 -13.769 1.358 1.00 40.56 87 PRO A O 1
ATOM 650 N N . PRO A 1 88 ? 8.804 -13.837 1.520 1.00 36.91 88 PRO A N 1
ATOM 651 C CA . PRO A 1 88 ? 8.811 -14.698 2.691 1.00 36.91 88 PRO A CA 1
ATOM 652 C C . PRO A 1 88 ? 7.891 -14.081 3.741 1.00 36.91 88 PRO A C 1
ATOM 654 O O . PRO A 1 88 ? 7.988 -12.892 4.047 1.00 36.91 88 PRO A O 1
ATOM 657 N N . ARG A 1 89 ? 6.919 -14.894 4.172 1.00 41.03 89 ARG A N 1
ATOM 658 C CA . ARG A 1 89 ? 5.787 -14.514 5.018 1.00 41.03 89 ARG A CA 1
ATOM 659 C C . ARG A 1 89 ? 6.244 -13.498 6.059 1.00 41.03 89 ARG A C 1
ATOM 661 O O . ARG A 1 89 ? 7.143 -13.810 6.835 1.00 41.03 89 ARG A O 1
ATOM 668 N N . TRP A 1 90 ? 5.616 -12.316 6.047 1.00 42.59 90 TRP A N 1
ATOM 669 C CA . TRP A 1 90 ? 5.582 -11.369 7.162 1.00 42.59 90 TRP A CA 1
ATOM 670 C C . TRP A 1 90 ? 5.666 -12.170 8.450 1.00 42.59 90 TRP A C 1
ATOM 672 O O . TRP A 1 90 ? 4.739 -12.939 8.706 1.00 42.59 90 TRP A O 1
ATOM 682 N N . LEU A 1 91 ? 6.814 -12.090 9.127 1.00 33.22 91 LEU A N 1
ATOM 683 C CA . LEU A 1 91 ? 7.166 -12.949 10.250 1.00 33.22 91 LEU A CA 1
ATOM 684 C C . LEU A 1 91 ? 5.930 -13.166 11.123 1.00 33.22 91 LEU A C 1
ATOM 686 O O . LEU A 1 91 ? 5.413 -12.223 11.721 1.00 33.22 91 LEU A O 1
ATOM 690 N N . GLU A 1 92 ? 5.447 -14.408 11.161 1.00 36.72 92 GLU A N 1
ATOM 691 C CA . GLU A 1 92 ? 4.599 -14.884 12.242 1.00 36.72 92 GLU A CA 1
ATOM 692 C C . GLU A 1 92 ? 5.452 -14.823 13.512 1.00 36.72 92 GLU A C 1
ATOM 694 O O . GLU A 1 92 ? 6.016 -15.818 13.954 1.00 36.72 92 GLU A O 1
ATOM 699 N N . LEU A 1 93 ? 5.597 -13.636 14.099 1.00 34.62 93 LEU A N 1
ATOM 700 C CA . LEU A 1 93 ? 6.058 -13.497 15.472 1.00 34.62 93 LEU A CA 1
ATOM 701 C C . LEU A 1 93 ? 4.862 -13.772 16.381 1.00 34.62 93 LEU A C 1
ATOM 703 O O . LEU A 1 93 ? 4.270 -12.878 16.972 1.00 34.62 93 LEU A O 1
ATOM 707 N N . ASN A 1 94 ? 4.509 -15.054 16.435 1.00 37.72 94 ASN A N 1
ATOM 708 C CA . ASN A 1 94 ? 3.864 -15.686 17.572 1.00 37.72 94 ASN A CA 1
ATOM 709 C C . ASN A 1 94 ? 4.672 -16.944 17.910 1.00 37.72 94 ASN A C 1
ATOM 711 O O . ASN A 1 94 ? 4.295 -18.047 17.510 1.00 37.72 94 ASN A O 1
ATOM 715 N N . ARG A 1 95 ? 5.789 -16.755 18.622 1.00 36.34 95 ARG A N 1
ATOM 716 C CA . ARG A 1 95 ? 6.201 -17.492 19.832 1.00 36.34 95 ARG A CA 1
ATOM 717 C C . ARG A 1 95 ? 7.600 -17.083 20.271 1.00 36.34 95 ARG A C 1
ATOM 719 O O . ARG A 1 95 ? 8.503 -17.072 19.410 1.00 36.34 95 ARG A O 1
#

Secondary structure (DSSP, 8-state):
-EEEE--EEEEETTEEEEEEEEETTEEEESSS-SEEEHHHHGGGEEEPPTT---EEEE-HHHHHHHHHHHHHHHHHTTTTSSSSSSPS-------

pLDDT: mean 74.64, std 17.26, range [33.22, 91.81]

Sequence (95 aa):
MIKVDATHITTHLTENVLVCELYPGVLVLDTYPGAFLATQMGGNVTKLPVGQQRTFSIPDVQVEGAAAAYKNALANAGSVLYSSWPPPRWLELNR

Foldseek 3Di:
DDKDWFFKWFADPRDTWGWDDLDQQWIDTQPDAAIDGVVRCDPRIDTDDPPDTDMHDDDVVRVVRSVVVVVVCCVPVPNDQRVDPPGDPPDPPPD

Radius of gyration: 13.6 Å; chains: 1; bounding box: 32×30×33 Å